Protein AF-A0A453B9G4-F1 (afdb_monomer_lite)

Secondary structure (DSSP, 8-state):
--------GGGHHHHHHHHHHHHHHHT----------HHHHHHHHHHHHHHHHHHHHHHHHHHHHHHHHHHHHHHHHHHHHHHHHHHHHHHHHHHHHHHHHHHHHHHHHHHHHHHHHHHHHHHTT--HHHHHHHHHTT--

Structure (mmCIF, N/CA/C/O backbone):
data_AF-A0A453B9G4-F1
#
_entry.id   AF-A0A453B9G4-F1
#
loop_
_atom_site.group_PDB
_atom_site.id
_atom_site.type_symbol
_atom_site.label_atom_id
_atom_site.label_alt_id
_atom_site.label_comp_id
_atom_site.label_asym_id
_atom_site.label_entity_id
_atom_site.label_seq_id
_atom_site.pdbx_PDB_ins_code
_atom_site.Cartn_x
_atom_site.Cartn_y
_atom_site.Cartn_z
_atom_site.occupancy
_atom_site.B_iso_or_equiv
_atom_site.auth_seq_id
_atom_site.auth_comp_id
_atom_site.auth_asym_id
_atom_site.auth_atom_id
_atom_site.pdbx_PDB_model_num
ATOM 1 N N . MET A 1 1 ? -29.864 3.585 43.468 1.00 90.31 1 MET A N 1
ATOM 2 C CA . MET A 1 1 ? -30.655 3.105 44.621 1.00 90.31 1 MET A CA 1
ATOM 3 C C . MET A 1 1 ? -30.943 4.293 45.520 1.00 90.31 1 MET A C 1
ATOM 5 O O . MET A 1 1 ? -30.034 5.086 45.726 1.00 90.31 1 MET A O 1
ATOM 9 N N . ILE A 1 2 ? -32.172 4.421 46.019 1.00 93.38 2 ILE A N 1
ATOM 10 C CA . ILE A 1 2 ? -32.562 5.455 46.986 1.00 93.38 2 ILE A CA 1
ATOM 11 C C . ILE A 1 2 ? -33.074 4.732 48.230 1.00 93.38 2 ILE A C 1
ATOM 13 O O . ILE A 1 2 ? -33.866 3.801 48.107 1.00 93.38 2 ILE A O 1
ATOM 17 N N . ALA A 1 3 ? -32.579 5.121 49.401 1.00 95.44 3 ALA A N 1
ATOM 18 C CA . ALA A 1 3 ? -33.017 4.580 50.680 1.00 95.44 3 ALA A CA 1
ATOM 19 C C . ALA A 1 3 ? -33.956 5.587 51.352 1.00 95.44 3 ALA A C 1
ATOM 21 O O . ALA A 1 3 ? -33.546 6.711 51.635 1.00 95.44 3 ALA A O 1
ATOM 22 N N . CYS A 1 4 ? -35.201 5.183 51.593 1.00 95.75 4 CYS A N 1
ATOM 23 C CA . CYS A 1 4 ? -36.206 5.999 52.270 1.00 95.75 4 CYS A CA 1
ATOM 24 C C . CYS A 1 4 ? -36.349 5.517 53.716 1.00 95.75 4 CYS A C 1
ATOM 26 O O . CYS A 1 4 ? -36.501 4.319 53.943 1.00 95.75 4 CYS A O 1
ATOM 28 N N . ILE A 1 5 ? -36.297 6.436 54.680 1.00 96.88 5 ILE A N 1
ATOM 29 C CA . ILE A 1 5 ? -36.317 6.130 56.118 1.00 96.88 5 ILE A CA 1
ATOM 30 C C . ILE A 1 5 ? -37.280 7.060 56.860 1.00 96.88 5 ILE A C 1
ATOM 32 O O . ILE A 1 5 ? -37.568 8.162 56.394 1.00 96.88 5 ILE A O 1
ATOM 36 N N . SER A 1 6 ? -37.765 6.612 58.019 1.00 95.38 6 SER A N 1
ATOM 37 C CA . SER A 1 6 ? -38.603 7.417 58.912 1.00 95.38 6 SER A CA 1
ATOM 38 C C . SER A 1 6 ? -37.747 8.034 60.025 1.00 95.38 6 SER A C 1
ATOM 40 O O . SER A 1 6 ? -36.917 7.319 60.592 1.00 95.38 6 SER A O 1
ATOM 42 N N . PRO A 1 7 ? -37.948 9.319 60.375 1.00 93.50 7 PRO A N 1
ATOM 43 C CA . PRO A 1 7 ? -37.237 9.965 61.477 1.00 93.50 7 PRO A CA 1
ATOM 44 C C . PRO A 1 7 ? -37.818 9.631 62.862 1.00 93.50 7 PRO A C 1
ATOM 46 O O . PRO A 1 7 ? -37.293 10.113 63.857 1.00 93.50 7 PRO A O 1
ATOM 49 N N . ALA A 1 8 ? -38.910 8.864 62.946 1.00 96.62 8 ALA A N 1
ATOM 50 C CA . ALA A 1 8 ? -39.533 8.512 64.220 1.00 96.62 8 ALA A CA 1
ATOM 51 C C . ALA A 1 8 ? -38.696 7.490 65.007 1.00 96.62 8 ALA A C 1
ATOM 53 O O . ALA A 1 8 ? -38.271 6.475 64.450 1.00 96.62 8 ALA A O 1
ATOM 54 N N . ASP A 1 9 ? -38.554 7.707 66.318 1.00 94.31 9 ASP A N 1
ATOM 55 C CA . ASP A 1 9 ? -37.769 6.841 67.212 1.00 94.31 9 ASP A CA 1
ATOM 56 C C . ASP A 1 9 ? -38.291 5.400 67.264 1.00 94.31 9 ASP A C 1
ATOM 58 O O . ASP A 1 9 ? -37.512 4.456 67.386 1.00 94.31 9 ASP A O 1
ATOM 62 N N . SER A 1 10 ? -39.603 5.209 67.082 1.00 96.38 10 SER A N 1
ATOM 63 C CA . SER A 1 10 ? -40.228 3.882 67.001 1.00 96.38 10 SER A CA 1
ATOM 64 C C . SER A 1 10 ? -39.662 3.020 65.871 1.00 96.38 10 SER A C 1
ATOM 66 O O . SER A 1 10 ? -39.741 1.798 65.933 1.00 96.38 10 SER A O 1
ATOM 68 N N . ASN A 1 11 ? -39.100 3.652 64.835 1.00 92.75 11 ASN A N 1
ATOM 69 C CA . ASN A 1 11 ? -38.618 2.992 63.625 1.00 92.75 11 ASN A CA 1
ATOM 70 C C . ASN A 1 11 ? -37.084 3.019 63.528 1.00 92.75 11 ASN A C 1
ATOM 72 O O . ASN A 1 11 ? -36.532 2.710 62.470 1.00 92.75 11 ASN A O 1
ATOM 76 N N . ALA A 1 12 ? -36.382 3.392 64.603 1.00 95.38 12 ALA A N 1
ATOM 77 C CA . ALA A 1 12 ? -34.929 3.545 64.603 1.00 95.38 12 ALA A CA 1
ATOM 78 C C . ALA A 1 12 ? -34.195 2.255 64.192 1.00 95.38 12 ALA A C 1
ATOM 80 O O . ALA A 1 12 ? -33.229 2.307 63.429 1.00 95.38 12 ALA A O 1
ATOM 81 N N . GLU A 1 13 ? -34.676 1.093 64.637 1.00 96.38 13 GLU A N 1
ATOM 82 C CA . GLU A 1 13 ? -34.087 -0.209 64.304 1.00 96.38 13 GLU A CA 1
ATOM 83 C C . GLU A 1 13 ? -34.176 -0.523 62.799 1.00 96.38 13 GLU A C 1
ATOM 85 O O . GLU A 1 13 ? -33.170 -0.849 62.160 1.00 96.38 13 GLU A O 1
ATOM 90 N N . GLU A 1 14 ? -35.349 -0.325 62.195 1.00 96.75 14 GLU A N 1
ATOM 91 C CA . GLU A 1 14 ? -35.568 -0.525 60.755 1.00 96.75 14 GLU A CA 1
ATOM 92 C C . GLU A 1 14 ? -34.792 0.485 59.901 1.00 96.75 14 GLU A C 1
ATOM 94 O O . GLU A 1 14 ? -34.212 0.145 58.861 1.00 96.75 14 GLU A O 1
ATOM 99 N N . THR A 1 15 ? -34.701 1.731 60.372 1.00 97.19 15 THR A N 1
ATOM 100 C CA . THR A 1 15 ? -33.873 2.771 59.754 1.00 97.19 15 THR A CA 1
ATOM 101 C C . THR A 1 15 ? -32.396 2.356 59.733 1.00 97.19 15 THR A C 1
ATOM 103 O O . THR A 1 15 ? -31.742 2.466 58.691 1.00 97.19 15 THR A O 1
ATOM 106 N N . ILE A 1 16 ? -31.864 1.798 60.827 1.00 96.75 16 ILE A N 1
ATOM 107 C CA . ILE A 1 16 ? -30.484 1.284 60.886 1.00 96.75 16 ILE A CA 1
ATOM 108 C C . ILE A 1 16 ? -30.279 0.132 59.893 1.00 96.75 16 ILE A C 1
ATOM 110 O O . ILE A 1 16 ? -29.261 0.093 59.193 1.00 96.75 16 ILE A O 1
ATOM 114 N N . ASN A 1 17 ? -31.231 -0.796 59.797 1.00 97.25 17 ASN A N 1
ATOM 115 C CA . ASN A 1 17 ? -31.151 -1.922 58.864 1.00 97.25 17 ASN A CA 1
ATOM 116 C C . ASN A 1 17 ? -31.154 -1.453 57.400 1.00 97.25 17 ASN A C 1
ATOM 118 O O . ASN A 1 17 ? -30.322 -1.898 56.601 1.00 97.25 17 ASN A O 1
ATOM 122 N N . THR A 1 18 ? -32.000 -0.476 57.073 1.00 97.62 18 THR A N 1
ATOM 123 C CA . THR A 1 18 ? -32.070 0.151 55.745 1.00 97.62 18 THR A CA 1
ATOM 124 C C . THR A 1 18 ? -30.757 0.849 55.377 1.00 97.62 18 THR A C 1
ATOM 126 O O . THR A 1 18 ? -30.238 0.669 54.271 1.00 97.62 18 THR A O 1
ATOM 129 N N . LEU A 1 19 ? -30.154 1.590 56.314 1.00 96.44 19 LEU A N 1
ATOM 130 C CA . LEU A 1 19 ? -28.866 2.261 56.105 1.00 96.44 19 LEU A CA 1
ATOM 131 C C . LEU A 1 19 ? -27.708 1.268 55.934 1.00 96.44 19 LEU A C 1
ATOM 133 O O . LEU A 1 19 ? -26.851 1.464 55.069 1.00 96.44 19 LEU A O 1
ATOM 137 N N . LYS A 1 20 ? -27.692 0.170 56.701 1.00 96.81 20 LYS A N 1
ATOM 138 C CA . LYS A 1 20 ? -26.713 -0.917 56.522 1.00 96.81 20 LYS A CA 1
ATOM 139 C C . LYS A 1 20 ? -26.814 -1.528 55.125 1.00 96.81 20 LYS A C 1
ATOM 141 O O . LYS A 1 20 ? -25.786 -1.757 54.486 1.00 96.81 20 LYS A O 1
ATOM 146 N N . TYR A 1 21 ? -28.031 -1.768 54.636 1.00 97.44 21 TYR A N 1
ATOM 147 C CA . TYR A 1 21 ? -28.248 -2.284 53.286 1.00 97.44 21 TYR A CA 1
ATOM 148 C C . TYR A 1 21 ? -27.792 -1.285 52.214 1.00 97.44 21 TYR A C 1
ATOM 150 O O . TYR A 1 21 ? -27.049 -1.662 51.310 1.00 97.44 21 TYR A O 1
ATOM 158 N N . ALA A 1 22 ? -28.130 -0.000 52.356 1.00 97.88 22 ALA A N 1
ATOM 159 C CA . ALA A 1 22 ? -27.667 1.052 51.450 1.00 97.88 22 ALA A CA 1
ATOM 160 C C . ALA A 1 22 ? -26.131 1.147 51.392 1.00 97.88 22 ALA A C 1
ATOM 162 O O . ALA A 1 22 ? -25.559 1.294 50.311 1.00 97.88 22 ALA A O 1
ATOM 163 N N . ASN A 1 23 ? -25.452 0.998 52.533 1.00 95.88 23 ASN A N 1
ATOM 164 C CA . ASN A 1 23 ? -23.991 0.998 52.600 1.00 95.88 23 ASN A CA 1
ATOM 165 C C . ASN A 1 23 ? -23.384 -0.218 51.873 1.00 95.88 23 ASN A C 1
ATOM 167 O O . ASN A 1 23 ? -22.439 -0.077 51.102 1.00 95.88 23 ASN A O 1
ATOM 171 N N . ARG A 1 24 ? -23.979 -1.410 52.017 1.00 97.19 24 ARG A N 1
ATOM 172 C CA . ARG A 1 24 ? -23.574 -2.595 51.237 1.00 97.19 24 ARG A CA 1
ATOM 173 C C . ARG A 1 24 ? -23.807 -2.400 49.739 1.00 97.19 24 ARG A C 1
ATOM 175 O O . ARG A 1 24 ? -22.920 -2.696 48.947 1.00 97.19 24 ARG A O 1
ATOM 182 N N . ALA A 1 25 ? -24.967 -1.870 49.356 1.00 96.50 25 ALA A N 1
ATOM 183 C CA . ALA A 1 25 ? -25.319 -1.632 47.961 1.00 96.50 25 ALA A CA 1
ATOM 184 C C . ALA A 1 25 ? -24.418 -0.584 47.289 1.00 96.50 25 ALA A C 1
ATOM 186 O O . ALA A 1 25 ? -24.124 -0.706 46.102 1.00 96.50 25 ALA A O 1
ATOM 187 N N . ARG A 1 26 ? -23.914 0.403 48.045 1.00 95.56 26 ARG A N 1
ATOM 188 C CA . ARG A 1 26 ? -22.908 1.369 47.569 1.00 95.56 26 ARG A CA 1
ATOM 189 C C . ARG A 1 26 ? -21.612 0.694 47.110 1.00 95.56 26 ARG A C 1
ATOM 191 O O . ARG A 1 26 ? -20.951 1.211 46.216 1.00 95.56 26 ARG A O 1
ATOM 198 N N . ASN A 1 27 ? -21.265 -0.447 47.701 1.00 95.50 27 ASN A N 1
ATOM 199 C CA . ASN A 1 27 ? -20.043 -1.184 47.379 1.00 95.50 27 ASN A CA 1
ATOM 200 C C . ASN A 1 27 ? -20.212 -2.147 46.192 1.00 95.50 27 ASN A C 1
ATOM 202 O O . ASN A 1 27 ? -19.243 -2.785 45.786 1.00 95.50 27 ASN A O 1
ATOM 206 N N . ILE A 1 28 ? -21.416 -2.267 45.622 1.00 96.38 28 ILE A N 1
ATOM 207 C CA . ILE A 1 28 ? -21.651 -3.100 44.441 1.00 96.38 28 ILE A CA 1
ATOM 20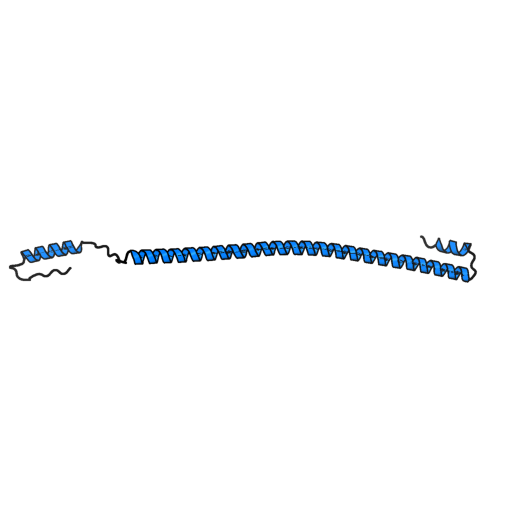8 C C . ILE A 1 28 ? -21.082 -2.385 43.211 1.00 96.38 28 ILE A C 1
ATOM 210 O O . ILE A 1 28 ? -21.549 -1.314 42.824 1.00 96.38 28 ILE A O 1
ATOM 214 N N . GLN A 1 29 ? -20.083 -2.998 42.577 1.00 95.44 29 GLN A N 1
ATOM 215 C CA . GLN A 1 29 ? -19.478 -2.498 41.345 1.00 95.44 29 GLN A CA 1
ATOM 216 C C . GLN A 1 29 ? -20.125 -3.170 40.135 1.00 95.44 29 GLN A C 1
ATOM 218 O O . GLN A 1 29 ? -19.926 -4.357 39.887 1.00 95.44 29 GLN A O 1
ATOM 223 N N . ASN A 1 30 ? -20.879 -2.396 39.358 1.00 94.50 30 ASN A N 1
ATOM 224 C CA . ASN A 1 30 ? -21.431 -2.858 38.089 1.00 94.50 30 ASN A CA 1
ATOM 225 C C . ASN A 1 30 ? -20.517 -2.449 36.932 1.00 94.50 30 ASN A C 1
ATOM 227 O O . ASN A 1 30 ? -20.100 -1.295 36.836 1.00 94.50 30 ASN A O 1
ATOM 231 N N . LYS A 1 31 ? -20.259 -3.379 36.009 1.00 93.88 31 LYS A N 1
ATOM 232 C CA . LYS A 1 31 ? -19.607 -3.080 34.732 1.00 93.88 31 LYS A CA 1
ATOM 233 C C . LYS A 1 31 ? -20.678 -2.738 33.702 1.00 93.88 31 LYS A C 1
ATOM 235 O O . LYS A 1 31 ? -21.320 -3.631 33.157 1.00 93.88 31 LYS A O 1
ATOM 240 N N . ALA A 1 32 ? -20.876 -1.450 33.442 1.00 89.75 32 ALA A N 1
ATOM 241 C CA . ALA A 1 32 ? -21.776 -1.016 32.382 1.00 89.75 32 ALA A CA 1
ATOM 242 C C . ALA A 1 32 ? -21.211 -1.437 31.015 1.00 89.75 32 ALA A C 1
ATOM 244 O O . ALA A 1 32 ? -20.073 -1.109 30.674 1.00 89.75 32 ALA A O 1
ATOM 245 N N . VAL A 1 33 ? -22.006 -2.172 30.241 1.00 89.12 33 VAL A N 1
ATOM 246 C CA . VAL A 1 33 ? -21.693 -2.569 28.865 1.00 89.12 33 VAL A CA 1
ATOM 247 C C . VAL A 1 33 ? -22.793 -2.021 27.969 1.00 89.12 33 VAL A C 1
ATOM 249 O O . VAL A 1 33 ? -23.975 -2.117 28.297 1.00 89.12 33 VAL A O 1
ATOM 252 N N . ILE A 1 34 ? -22.409 -1.429 26.839 1.00 87.19 34 ILE A N 1
ATOM 253 C CA . ILE A 1 34 ? -23.369 -1.007 25.820 1.00 87.19 34 ILE A CA 1
ATOM 254 C C . ILE A 1 34 ? -23.923 -2.279 25.177 1.00 87.19 34 ILE A C 1
ATOM 256 O O . ILE A 1 34 ? -23.218 -2.938 24.413 1.00 87.19 34 ILE A O 1
ATOM 260 N N . ASN A 1 35 ? -25.174 -2.619 25.484 1.00 85.88 35 ASN A N 1
ATOM 261 C CA . ASN A 1 35 ? -25.884 -3.691 24.794 1.00 85.88 35 ASN A CA 1
ATOM 262 C C . ASN A 1 35 ? -26.199 -3.230 23.370 1.00 85.88 35 ASN A C 1
ATOM 264 O O . ASN A 1 35 ? -27.173 -2.522 23.130 1.00 85.88 35 ASN A O 1
ATOM 268 N N . ARG A 1 36 ? -25.325 -3.600 22.435 1.00 84.50 36 ARG A N 1
ATOM 269 C CA . ARG A 1 36 ? -25.600 -3.543 21.000 1.00 84.50 36 ARG A CA 1
ATOM 270 C C . ARG A 1 36 ? -26.158 -4.888 20.574 1.00 84.50 36 ARG A C 1
ATOM 272 O O . ARG A 1 36 ? -25.697 -5.916 21.070 1.00 84.50 36 ARG A O 1
ATOM 279 N N . ASP A 1 37 ? -27.089 -4.876 19.629 1.00 90.94 37 ASP A N 1
ATOM 280 C CA . ASP A 1 37 ? -27.572 -6.119 19.043 1.00 90.94 37 ASP A CA 1
ATOM 281 C C . ASP A 1 37 ? -26.393 -6.907 18.460 1.00 90.94 37 ASP A C 1
ATOM 283 O O . ASP A 1 37 ? -25.582 -6.331 17.720 1.00 90.94 37 ASP A O 1
ATOM 287 N N . PRO A 1 38 ? -26.280 -8.210 18.770 1.00 88.00 38 PRO A N 1
ATOM 288 C CA . PRO A 1 38 ? -25.144 -9.018 18.342 1.00 88.00 38 PRO A CA 1
ATOM 289 C C . PRO A 1 38 ? -25.021 -9.034 16.814 1.00 88.00 38 PRO A C 1
ATOM 291 O O . PRO A 1 38 ? -23.919 -8.915 16.288 1.00 88.00 38 PRO A O 1
ATOM 294 N N . VAL A 1 39 ? -26.158 -9.053 16.110 1.00 88.75 39 VAL A N 1
ATOM 295 C CA . VAL A 1 39 ? -26.233 -9.007 14.642 1.00 88.75 39 VAL A CA 1
ATOM 296 C C . VAL A 1 39 ? -25.675 -7.693 14.092 1.00 88.75 39 VAL A C 1
ATOM 298 O O . VAL A 1 39 ? -24.884 -7.690 13.151 1.00 88.75 39 VAL A O 1
ATOM 301 N N . THR A 1 40 ? -26.045 -6.558 14.686 1.00 87.81 40 THR A N 1
ATOM 302 C CA . THR A 1 40 ? -25.568 -5.236 14.253 1.00 87.81 40 THR A CA 1
ATOM 303 C C . THR A 1 40 ? -24.075 -5.071 14.538 1.00 87.81 40 THR A C 1
ATOM 305 O O . THR A 1 40 ? -23.343 -4.537 13.705 1.00 87.81 40 THR A O 1
ATOM 308 N N . ALA A 1 41 ? -23.602 -5.559 15.689 1.00 88.50 41 ALA A N 1
ATOM 309 C CA . ALA A 1 41 ? -22.187 -5.533 16.050 1.00 88.50 41 ALA A CA 1
ATOM 310 C C . ALA A 1 41 ? -21.337 -6.406 15.112 1.00 88.50 41 ALA A C 1
ATOM 312 O O . ALA A 1 41 ? -20.270 -5.981 14.665 1.00 88.50 41 ALA A O 1
ATOM 313 N N . GLU A 1 42 ? -21.824 -7.600 14.774 1.00 91.94 42 GLU A N 1
ATOM 314 C CA . GLU A 1 42 ? -21.181 -8.489 13.809 1.00 91.94 42 GLU A CA 1
ATOM 315 C C . GLU A 1 42 ? -21.159 -7.868 12.411 1.00 91.94 42 GLU A C 1
ATOM 317 O O . GLU A 1 42 ? -20.108 -7.818 11.774 1.00 91.94 42 GLU A O 1
ATOM 322 N N . MET A 1 43 ? -22.275 -7.286 11.967 1.00 92.31 43 MET A N 1
ATOM 323 C CA . MET A 1 43 ? -22.344 -6.593 10.683 1.00 92.31 43 MET A CA 1
ATOM 324 C C . MET A 1 43 ? -21.353 -5.423 10.612 1.00 92.31 43 MET A C 1
ATOM 326 O O . MET A 1 43 ? -20.686 -5.249 9.594 1.00 92.31 43 MET A O 1
ATOM 330 N N . GLN A 1 44 ? -21.216 -4.633 11.681 1.00 92.38 44 GLN A N 1
ATOM 331 C CA . GLN A 1 44 ? -20.223 -3.556 11.743 1.00 92.38 44 GLN A CA 1
ATOM 332 C C . GLN A 1 44 ? -18.791 -4.091 11.668 1.00 92.38 44 GLN A C 1
ATOM 334 O O . GLN A 1 44 ? -17.982 -3.544 10.922 1.00 92.38 44 GLN A O 1
ATOM 339 N N . LYS A 1 45 ? -18.490 -5.180 12.382 1.00 93.69 45 LYS A N 1
ATOM 340 C CA . LYS A 1 45 ? -17.172 -5.825 12.345 1.00 93.69 45 LYS A CA 1
ATOM 341 C C . LYS A 1 45 ? -16.838 -6.357 10.949 1.00 93.69 45 LYS A C 1
ATOM 343 O O . LYS A 1 45 ? -15.727 -6.159 10.465 1.00 93.69 45 LYS A O 1
ATOM 348 N N . LEU A 1 46 ? -17.795 -7.001 10.285 1.00 94.56 46 LEU A N 1
ATOM 349 C CA . LEU A 1 46 ? -17.612 -7.503 8.924 1.00 94.56 46 LEU A CA 1
ATOM 350 C C . LEU A 1 46 ? -17.413 -6.357 7.927 1.00 94.56 46 LEU A C 1
ATOM 352 O O . LEU A 1 46 ? -16.527 -6.429 7.080 1.00 94.56 46 LEU A O 1
ATOM 356 N N . ARG A 1 47 ? -18.179 -5.265 8.056 1.00 94.38 47 ARG A N 1
ATOM 357 C CA . ARG A 1 47 ? -18.001 -4.067 7.219 1.00 94.38 47 ARG A CA 1
ATOM 358 C C . ARG A 1 47 ? -16.618 -3.443 7.397 1.00 94.38 47 ARG A C 1
ATOM 360 O O . ARG A 1 47 ? -15.977 -3.151 6.395 1.00 94.38 47 ARG A O 1
ATOM 367 N N . SER A 1 48 ? -16.130 -3.306 8.633 1.00 94.62 48 SER A N 1
ATOM 368 C CA . SER A 1 48 ? -14.786 -2.762 8.870 1.00 94.62 48 SER A CA 1
ATOM 369 C C . SER A 1 48 ? -13.686 -3.663 8.307 1.00 94.62 48 SER A C 1
ATOM 371 O O . SER A 1 48 ? -12.697 -3.170 7.775 1.00 94.62 48 SER A O 1
ATOM 373 N N . GLN A 1 49 ? -13.860 -4.987 8.390 1.00 95.31 49 GLN A N 1
ATOM 374 C CA . GLN A 1 49 ? -12.913 -5.942 7.810 1.00 95.31 49 GLN A CA 1
ATOM 375 C C . GLN A 1 49 ? -12.897 -5.872 6.279 1.00 95.31 49 GLN A C 1
ATOM 377 O O . GLN A 1 49 ? -11.825 -5.901 5.681 1.00 95.31 49 GLN A O 1
ATOM 382 N N . LEU A 1 50 ? -14.064 -5.741 5.640 1.00 94.56 50 LEU A N 1
ATOM 383 C CA . LEU A 1 50 ? -14.150 -5.558 4.190 1.00 94.56 50 LEU A CA 1
ATOM 384 C C . LEU A 1 50 ? -13.448 -4.278 3.733 1.00 94.56 50 LEU A C 1
ATOM 386 O O . LEU A 1 50 ? -12.715 -4.313 2.750 1.00 94.56 50 LEU A O 1
ATOM 390 N N . GLU A 1 51 ? -13.645 -3.171 4.446 1.00 93.88 51 GLU A N 1
ATOM 391 C CA . GLU A 1 51 ? -13.010 -1.891 4.124 1.00 93.88 51 GLU A CA 1
ATOM 392 C C . GLU A 1 51 ? -11.480 -1.968 4.244 1.00 93.88 51 GLU A C 1
ATOM 394 O O . GLU A 1 51 ? -10.763 -1.552 3.332 1.00 93.88 51 GLU A O 1
ATOM 399 N N . GLN A 1 52 ? -10.970 -2.595 5.310 1.00 93.50 52 GLN A N 1
ATOM 400 C CA . GLN A 1 52 ? -9.535 -2.841 5.476 1.00 93.50 52 GLN A CA 1
ATOM 401 C C . GLN A 1 52 ? -8.966 -3.686 4.332 1.00 93.50 52 GLN A C 1
ATOM 403 O O . GLN A 1 52 ? -8.014 -3.264 3.676 1.00 93.50 52 GLN A O 1
ATOM 408 N N . LEU A 1 53 ? -9.589 -4.825 4.023 1.00 90.12 53 LEU A N 1
ATOM 409 C CA . LEU A 1 53 ? -9.128 -5.710 2.950 1.00 90.12 53 LEU A CA 1
ATOM 410 C C . LEU A 1 53 ? -9.169 -5.032 1.574 1.00 90.12 53 LEU A C 1
ATOM 412 O O . LEU A 1 53 ? -8.257 -5.206 0.768 1.00 90.12 53 LEU A O 1
ATOM 416 N N . GLN A 1 54 ? -10.199 -4.229 1.294 1.00 86.12 54 GLN A N 1
ATOM 417 C CA . GLN A 1 54 ? -10.268 -3.455 0.053 1.00 86.12 54 GLN A CA 1
ATOM 418 C C . GLN A 1 54 ? -9.132 -2.433 -0.044 1.00 86.12 54 GLN A C 1
ATOM 420 O O . GLN A 1 54 ? -8.539 -2.291 -1.114 1.00 86.12 54 GLN A O 1
ATOM 425 N N . SER A 1 55 ? -8.796 -1.756 1.058 1.00 83.31 55 SER A N 1
ATOM 426 C CA . SER A 1 55 ? -7.692 -0.791 1.091 1.00 83.31 55 SER A CA 1
ATOM 427 C C . SER A 1 55 ? -6.328 -1.450 0.845 1.00 83.31 55 SER A C 1
ATOM 429 O O . SER A 1 55 ? -5.530 -0.937 0.059 1.00 83.31 55 SER A O 1
ATOM 431 N N . GLU A 1 56 ? -6.091 -2.630 1.423 1.00 84.12 56 GLU A N 1
ATOM 432 C CA . GLU A 1 56 ? -4.861 -3.403 1.219 1.00 84.12 56 GLU A CA 1
ATOM 433 C C . GLU A 1 56 ? -4.734 -3.894 -0.227 1.00 84.12 56 GLU A C 1
ATOM 435 O O . GLU A 1 56 ? -3.672 -3.770 -0.841 1.00 84.12 56 GLU A O 1
ATOM 440 N N . LEU A 1 57 ? -5.830 -4.394 -0.810 1.00 80.50 57 LEU A N 1
ATOM 441 C CA . LEU A 1 57 ? -5.857 -4.817 -2.210 1.00 80.50 57 LEU A CA 1
ATOM 442 C C . LEU A 1 57 ? -5.623 -3.649 -3.167 1.00 80.50 57 LEU A C 1
ATOM 444 O O . LEU A 1 57 ? -4.908 -3.812 -4.153 1.00 80.50 57 LEU A O 1
ATOM 448 N N . LEU A 1 58 ? -6.197 -2.474 -2.898 1.00 77.12 58 LEU A N 1
ATOM 449 C CA . LEU A 1 58 ? -5.953 -1.276 -3.703 1.00 77.12 58 LEU A CA 1
ATOM 450 C C . LEU A 1 58 ? -4.484 -0.854 -3.647 1.00 77.12 58 LEU A C 1
ATOM 452 O O . LEU A 1 58 ? -3.892 -0.575 -4.691 1.00 77.12 58 LEU A O 1
ATOM 456 N N . PHE A 1 59 ? -3.881 -0.860 -2.458 1.00 75.81 59 PHE A N 1
ATOM 457 C CA . PHE A 1 59 ? -2.467 -0.541 -2.284 1.00 75.81 59 PHE A CA 1
ATOM 458 C C . PHE A 1 59 ? -1.561 -1.546 -3.012 1.00 75.81 59 PHE A C 1
ATOM 460 O O . PHE A 1 59 ? -0.678 -1.155 -3.776 1.00 75.81 59 PHE A O 1
ATOM 467 N N . SER A 1 60 ? -1.830 -2.844 -2.853 1.00 74.44 60 SER A N 1
ATOM 468 C CA . SER A 1 60 ? -1.057 -3.913 -3.491 1.00 74.44 60 SER A CA 1
ATOM 469 C C . SER A 1 60 ? -1.197 -3.904 -5.019 1.00 74.44 60 SER A C 1
ATOM 471 O O . SER A 1 60 ? -0.196 -3.992 -5.729 1.00 74.44 60 SER A O 1
ATOM 473 N N . ARG A 1 61 ? -2.413 -3.708 -5.550 1.00 74.06 61 ARG A N 1
ATOM 474 C CA . ARG A 1 61 ? -2.646 -3.600 -7.002 1.00 74.06 61 ARG A CA 1
ATOM 475 C C . ARG A 1 61 ? -2.008 -2.351 -7.598 1.00 74.06 61 ARG A C 1
ATOM 477 O O . ARG A 1 61 ? -1.473 -2.434 -8.697 1.00 74.06 61 ARG A O 1
ATOM 484 N N . SER A 1 62 ? -2.022 -1.228 -6.880 1.00 65.56 62 SER A N 1
ATOM 485 C CA . SER A 1 62 ? -1.357 0.001 -7.333 1.00 65.56 62 SER A CA 1
ATOM 486 C C . SER A 1 62 ? 0.163 -0.176 -7.394 1.00 65.56 62 SER A C 1
ATOM 488 O O . SER A 1 62 ? 0.786 0.240 -8.366 1.00 65.56 62 SER A O 1
ATOM 490 N N . GLY A 1 63 ? 0.756 -0.856 -6.406 1.00 66.81 63 GLY A N 1
ATOM 491 C CA . GLY A 1 63 ? 2.178 -1.206 -6.425 1.00 66.81 63 GLY A CA 1
ATOM 492 C C . GLY A 1 63 ? 2.541 -2.197 -7.537 1.00 66.81 63 GLY A C 1
ATOM 493 O O . GLY A 1 63 ? 3.553 -2.018 -8.206 1.00 66.81 63 GLY A O 1
ATOM 494 N N . SER A 1 64 ? 1.699 -3.206 -7.777 1.00 71.19 64 SER A N 1
ATOM 495 C CA . SER A 1 64 ? 1.924 -4.217 -8.820 1.00 71.19 64 SER A CA 1
ATOM 496 C C . SER A 1 64 ? 1.807 -3.643 -10.232 1.00 71.19 64 SER A C 1
ATOM 498 O O . SER A 1 64 ? 2.657 -3.927 -11.069 1.00 71.19 64 SER A O 1
ATOM 500 N N . ALA A 1 65 ? 0.793 -2.814 -10.496 1.00 74.00 65 ALA A N 1
ATOM 501 C CA . ALA A 1 65 ? 0.603 -2.196 -11.808 1.00 74.00 65 ALA A CA 1
ATOM 502 C C . ALA A 1 65 ? 1.738 -1.214 -12.141 1.00 74.00 65 ALA A C 1
ATOM 504 O O . ALA A 1 65 ? 2.257 -1.224 -13.254 1.00 74.00 65 ALA A O 1
ATOM 505 N N . ALA A 1 66 ? 2.176 -0.419 -11.158 1.00 74.50 66 ALA A N 1
ATOM 506 C CA . ALA A 1 66 ? 3.324 0.469 -11.325 1.00 74.50 66 ALA A CA 1
ATOM 507 C C . ALA A 1 66 ? 4.630 -0.310 -11.567 1.00 74.50 66 ALA A C 1
ATOM 509 O O . ALA A 1 66 ? 5.468 0.124 -12.355 1.00 74.50 66 ALA A O 1
ATOM 510 N N . LEU A 1 67 ? 4.806 -1.468 -10.919 1.00 75.50 67 LEU A N 1
ATOM 511 C CA . LEU A 1 67 ? 5.973 -2.328 -11.121 1.00 75.50 67 LEU A CA 1
ATOM 512 C C . LEU A 1 67 ? 5.985 -2.963 -12.521 1.00 75.50 67 LEU A C 1
ATOM 514 O O . LEU A 1 67 ? 7.026 -2.958 -13.176 1.00 75.50 67 LEU A O 1
ATOM 518 N N . GLU A 1 68 ? 4.839 -3.462 -12.995 1.00 82.25 68 GLU A N 1
ATOM 519 C CA . GLU A 1 68 ? 4.690 -4.002 -14.355 1.00 82.25 68 GLU A CA 1
ATOM 520 C C . GLU A 1 68 ? 4.954 -2.934 -15.424 1.00 82.25 68 GLU A C 1
ATOM 522 O O . GLU A 1 68 ? 5.684 -3.189 -16.385 1.00 82.25 68 GLU A O 1
ATOM 527 N N . GLU A 1 69 ? 4.423 -1.721 -15.247 1.00 84.69 69 GLU A N 1
ATOM 528 C CA . GLU A 1 69 ? 4.663 -0.604 -16.164 1.00 84.69 69 GLU A CA 1
ATOM 529 C C . GLU A 1 69 ? 6.147 -0.207 -16.201 1.00 84.69 69 GLU A C 1
ATOM 531 O O . GLU A 1 69 ? 6.717 -0.012 -17.278 1.00 84.69 69 GLU A O 1
ATOM 536 N N . LEU A 1 70 ? 6.807 -0.157 -15.041 1.00 84.94 70 LEU A N 1
ATOM 537 C CA . LEU A 1 70 ? 8.232 0.156 -14.939 1.00 84.94 70 LEU A CA 1
ATOM 538 C C . LEU A 1 70 ? 9.090 -0.921 -15.623 1.00 84.94 70 LEU A C 1
ATOM 540 O O . LEU A 1 70 ? 10.016 -0.588 -16.367 1.00 84.94 70 LEU A O 1
ATOM 544 N N . GLN A 1 71 ? 8.753 -2.201 -15.448 1.00 89.81 71 GLN A N 1
ATOM 545 C CA . GLN A 1 71 ? 9.446 -3.314 -16.100 1.00 89.81 71 GLN A CA 1
ATOM 546 C C . GLN A 1 71 ? 9.272 -3.285 -17.629 1.00 89.81 71 GLN A C 1
ATOM 548 O O . GLN A 1 71 ? 10.237 -3.498 -18.368 1.00 89.81 71 GLN A O 1
ATOM 553 N N . LEU A 1 72 ? 8.071 -2.960 -18.117 1.00 93.62 72 LEU A N 1
ATOM 554 C CA . LEU A 1 72 ? 7.806 -2.799 -19.548 1.00 93.62 72 LEU A CA 1
ATOM 555 C C . LEU A 1 72 ? 8.594 -1.619 -20.141 1.00 93.62 72 LEU A C 1
ATOM 557 O O . LEU A 1 72 ? 9.177 -1.731 -21.223 1.00 93.62 72 LEU A O 1
ATOM 561 N N . LEU A 1 73 ? 8.650 -0.492 -19.426 1.00 92.31 73 LEU A N 1
ATOM 562 C CA . LEU A 1 73 ? 9.432 0.675 -19.833 1.00 92.31 73 LEU A CA 1
ATOM 563 C C . LEU A 1 73 ? 10.929 0.361 -19.893 1.00 92.31 73 LEU A C 1
ATOM 565 O O . LEU A 1 73 ? 11.579 0.733 -20.869 1.00 92.31 73 LEU A O 1
ATOM 569 N N . GLN A 1 74 ? 11.469 -0.372 -18.917 1.00 94.06 74 GLN A N 1
ATOM 570 C CA . GLN A 1 74 ? 12.868 -0.812 -18.933 1.00 94.06 74 GLN A CA 1
ATOM 571 C C . GLN A 1 74 ? 13.189 -1.685 -20.152 1.00 94.06 74 GLN A C 1
ATOM 573 O O . GLN A 1 74 ? 14.187 -1.446 -20.833 1.00 94.06 74 GLN A O 1
ATOM 578 N N . GLN A 1 75 ? 12.326 -2.653 -20.479 1.00 95.81 75 GLN A N 1
ATOM 579 C CA . GLN A 1 75 ? 12.494 -3.482 -21.678 1.00 95.81 75 GLN A CA 1
ATOM 580 C C . GLN A 1 75 ? 12.472 -2.641 -22.959 1.00 95.81 75 GLN A C 1
ATOM 582 O O . GLN A 1 75 ? 13.296 -2.840 -23.853 1.00 95.81 75 GLN A O 1
ATOM 587 N N . LYS A 1 76 ? 11.562 -1.664 -23.041 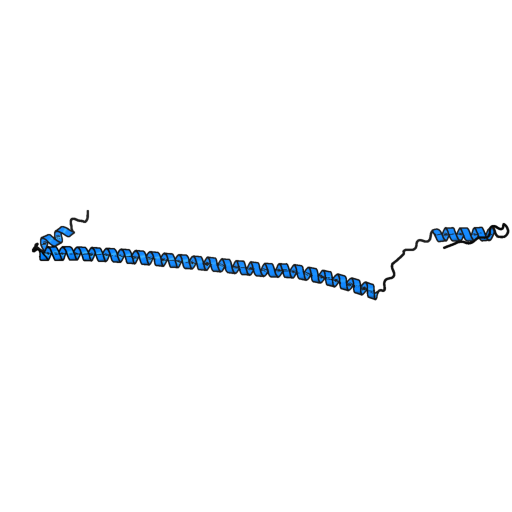1.00 96.94 76 LYS A N 1
ATOM 588 C CA . LYS A 1 76 ? 11.464 -0.758 -24.190 1.00 96.94 76 LYS A CA 1
ATOM 589 C C . LYS A 1 76 ? 12.716 0.104 -24.351 1.00 96.94 76 LYS A C 1
ATOM 591 O O . LYS A 1 76 ? 13.179 0.267 -25.476 1.00 96.94 76 LYS A O 1
ATOM 596 N N . VAL A 1 77 ? 13.258 0.641 -23.257 1.00 97.12 77 VAL A N 1
ATOM 597 C CA . VAL A 1 77 ? 14.500 1.430 -23.282 1.00 97.12 77 VAL A CA 1
ATOM 598 C C . VAL A 1 77 ? 15.657 0.578 -23.794 1.00 97.12 77 VAL A C 1
ATOM 600 O O . VAL A 1 77 ? 16.305 0.981 -24.753 1.00 97.12 77 VAL A O 1
ATOM 603 N N . SER A 1 78 ? 15.837 -0.633 -23.261 1.00 97.56 78 SER A N 1
ATOM 604 C CA . SER A 1 78 ? 16.899 -1.544 -23.710 1.00 97.56 78 SER A CA 1
ATOM 605 C C . SER A 1 78 ? 16.794 -1.886 -25.204 1.00 97.56 78 SER A C 1
ATOM 607 O O . SER A 1 78 ? 17.793 -1.873 -25.922 1.00 97.56 78 SER A O 1
ATOM 609 N N . LEU A 1 79 ? 15.579 -2.127 -25.708 1.00 97.75 79 LEU A N 1
ATOM 610 C CA . LEU A 1 79 ? 15.354 -2.395 -27.130 1.00 97.75 79 LEU A CA 1
ATOM 611 C C . LEU A 1 79 ? 15.651 -1.171 -28.012 1.00 97.75 79 LEU A C 1
ATOM 613 O O . LEU A 1 79 ? 16.216 -1.311 -29.096 1.00 97.75 79 LEU A O 1
ATOM 617 N N . LEU A 1 80 ? 15.277 0.029 -27.561 1.00 97.12 80 LEU A N 1
ATOM 618 C CA . LEU A 1 80 ? 15.578 1.268 -28.278 1.00 97.12 80 LEU A CA 1
ATOM 619 C C . LEU A 1 80 ? 17.079 1.570 -28.292 1.00 97.12 80 LEU A C 1
ATOM 621 O O . LEU A 1 80 ? 17.591 2.011 -29.317 1.00 97.12 80 LEU A O 1
ATOM 625 N N . GLU A 1 81 ? 17.788 1.310 -27.195 1.00 97.06 81 GLU A N 1
ATOM 626 C CA . GLU A 1 81 ? 19.245 1.447 -27.119 1.00 97.06 81 GLU A CA 1
ATOM 627 C C . GLU A 1 81 ? 19.947 0.496 -28.093 1.00 97.06 81 GLU A C 1
ATOM 629 O O . GLU A 1 81 ? 20.804 0.939 -28.860 1.00 97.06 81 GLU A O 1
ATOM 634 N N . LEU A 1 82 ? 19.528 -0.775 -28.139 1.00 97.81 82 LEU A N 1
ATOM 635 C CA . LEU A 1 82 ? 20.055 -1.749 -29.097 1.00 97.81 82 LEU A CA 1
ATOM 636 C C . LEU A 1 82 ? 19.827 -1.279 -30.537 1.00 97.81 82 LEU A C 1
ATOM 638 O O . LEU A 1 82 ? 20.771 -1.205 -31.321 1.00 97.81 82 LEU A O 1
ATOM 642 N N . LYS A 1 83 ? 18.599 -0.876 -30.869 1.00 97.69 83 LYS A N 1
ATOM 643 C CA . LYS A 1 83 ? 18.261 -0.430 -32.223 1.00 97.69 83 LYS A CA 1
ATOM 644 C C . LYS A 1 83 ? 18.990 0.849 -32.627 1.00 97.69 83 LYS A C 1
ATOM 646 O O . LYS A 1 83 ? 19.395 0.988 -33.777 1.00 97.69 83 LYS A O 1
ATOM 651 N N . ASN A 1 84 ? 19.189 1.778 -31.694 1.00 97.31 84 ASN A N 1
ATOM 652 C CA . ASN A 1 84 ? 20.022 2.950 -31.944 1.00 97.31 84 ASN A CA 1
ATOM 653 C C . ASN A 1 84 ? 21.465 2.539 -32.234 1.00 97.31 84 ASN A C 1
ATOM 655 O O . ASN A 1 84 ? 22.055 3.056 -33.176 1.00 97.31 84 ASN A O 1
ATOM 659 N N . SER A 1 85 ? 22.022 1.595 -31.470 1.00 97.62 85 SER A N 1
ATOM 660 C CA . SER A 1 85 ? 23.386 1.113 -31.704 1.00 97.62 85 SER A CA 1
ATOM 661 C C . SER A 1 85 ? 23.547 0.465 -33.086 1.00 97.62 85 SER A C 1
ATOM 663 O O . SER A 1 85 ? 24.505 0.780 -33.790 1.00 97.62 85 SER A O 1
ATOM 665 N N . GLU A 1 86 ? 22.570 -0.337 -33.521 1.00 97.75 86 GLU A N 1
ATOM 666 C CA . GLU A 1 86 ? 22.527 -0.928 -34.865 1.00 97.75 86 GLU A CA 1
ATOM 667 C C . GLU A 1 86 ? 22.475 0.153 -35.950 1.00 97.75 86 GLU A C 1
ATOM 669 O O . GLU A 1 86 ? 23.292 0.147 -36.870 1.00 97.75 86 GLU A O 1
ATOM 674 N N . LEU A 1 87 ? 21.575 1.133 -35.810 1.00 97.81 87 LEU A N 1
ATOM 675 C CA . LEU A 1 87 ? 21.449 2.232 -36.771 1.00 97.81 87 LEU A CA 1
ATOM 676 C C . LEU A 1 87 ? 22.726 3.078 -36.857 1.00 97.81 87 LEU A C 1
ATOM 678 O O . LEU A 1 87 ? 23.101 3.504 -37.948 1.00 97.81 87 LEU A O 1
ATOM 682 N N . TYR A 1 88 ? 23.417 3.307 -35.738 1.00 97.69 88 TYR A N 1
ATOM 683 C CA . TYR A 1 88 ? 24.705 4.003 -35.744 1.00 97.69 88 TYR A CA 1
ATOM 684 C C . TYR A 1 88 ? 25.794 3.200 -36.465 1.00 97.69 88 TYR A C 1
ATOM 686 O O . TYR A 1 88 ? 26.591 3.788 -37.199 1.00 97.69 88 TYR A O 1
ATOM 694 N N . CYS A 1 89 ? 25.829 1.876 -36.293 1.00 97.25 89 CYS A N 1
ATOM 695 C CA .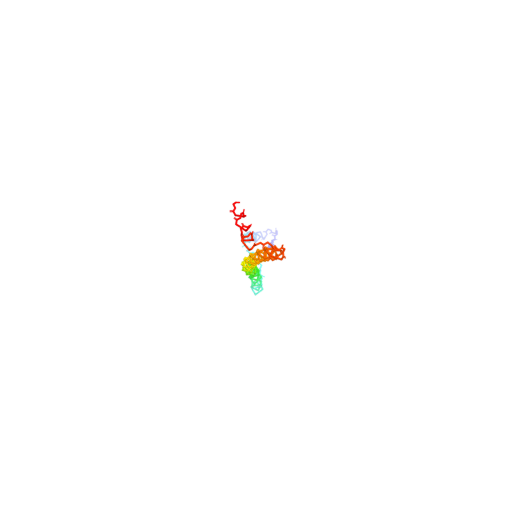 CYS A 1 89 ? 26.738 1.007 -37.040 1.00 97.25 89 CYS A CA 1
ATOM 696 C C . CYS A 1 89 ? 26.454 1.062 -38.545 1.00 97.25 89 CYS A C 1
ATOM 698 O O . CYS A 1 89 ? 27.375 1.314 -39.322 1.00 97.25 89 CYS A O 1
ATOM 700 N N . GLU A 1 90 ? 25.192 0.914 -38.954 1.00 97.50 90 GLU A N 1
ATOM 701 C CA . GLU A 1 90 ? 24.798 0.991 -40.365 1.00 97.50 90 GLU A CA 1
ATOM 702 C C . GLU A 1 90 ? 25.137 2.350 -40.985 1.00 97.50 90 GLU A C 1
ATOM 704 O O . GLU A 1 90 ? 25.663 2.411 -42.097 1.00 97.50 90 GLU A O 1
ATOM 709 N N . LEU A 1 91 ? 24.866 3.447 -40.271 1.00 97.69 91 LEU A N 1
ATOM 710 C CA . LEU A 1 91 ? 25.192 4.792 -40.741 1.00 97.69 91 LEU A CA 1
ATOM 711 C C . LEU A 1 91 ? 26.695 4.921 -41.006 1.00 97.69 91 LEU A C 1
ATOM 713 O O . LEU A 1 91 ? 27.090 5.341 -42.093 1.00 97.69 91 LEU A O 1
ATOM 717 N N . LYS A 1 92 ? 27.522 4.478 -40.056 1.00 97.25 92 LYS A N 1
ATOM 718 C CA . LYS A 1 92 ? 28.980 4.527 -40.173 1.00 97.25 92 LYS A CA 1
ATOM 719 C C . LYS A 1 92 ? 29.497 3.685 -41.340 1.00 97.25 92 LYS A C 1
ATOM 721 O O . LYS A 1 92 ? 30.390 4.113 -42.065 1.00 97.25 92 LYS A O 1
ATOM 726 N N . GLU A 1 93 ? 28.941 2.495 -41.558 1.00 97.00 93 GLU A N 1
ATOM 727 C CA . GLU A 1 93 ? 29.299 1.660 -42.712 1.00 97.00 93 GLU A CA 1
ATOM 728 C C . GLU A 1 93 ? 28.968 2.346 -44.041 1.00 97.00 93 GLU A C 1
ATOM 730 O O . GLU A 1 93 ? 29.760 2.302 -44.987 1.00 97.00 93 GLU A O 1
ATOM 735 N N . ARG A 1 94 ? 27.811 3.015 -44.120 1.00 96.06 94 ARG A N 1
ATOM 736 C CA . ARG A 1 94 ? 27.403 3.756 -45.320 1.00 96.06 94 ARG A CA 1
ATOM 737 C C . ARG A 1 94 ? 28.271 4.985 -45.555 1.00 96.06 94 ARG A C 1
ATOM 739 O O . ARG A 1 94 ? 28.635 5.226 -46.702 1.00 96.06 94 ARG A O 1
ATOM 746 N N . GLU A 1 95 ? 28.649 5.710 -44.506 1.00 96.94 95 GLU A N 1
ATOM 747 C CA . GLU A 1 95 ? 29.607 6.821 -44.586 1.00 96.94 95 GLU A CA 1
ATOM 748 C C . GLU A 1 95 ? 30.949 6.348 -45.157 1.00 96.94 95 GLU A C 1
ATOM 750 O O . GLU A 1 95 ? 31.401 6.879 -46.172 1.00 96.94 95 GLU A O 1
ATOM 755 N N . MET A 1 96 ? 31.515 5.266 -44.608 1.00 96.88 96 MET A N 1
ATOM 756 C CA . MET A 1 96 ? 32.755 4.665 -45.117 1.00 96.88 96 MET A CA 1
ATOM 757 C C . MET A 1 96 ? 32.626 4.224 -46.582 1.00 96.88 96 MET A C 1
ATOM 759 O O . MET A 1 96 ? 33.541 4.422 -47.382 1.00 96.88 96 MET A O 1
ATOM 763 N N . SER A 1 97 ? 31.488 3.637 -46.965 1.00 96.88 97 SER A N 1
ATOM 764 C CA . SER A 1 97 ? 31.239 3.244 -48.356 1.00 96.88 97 SER A CA 1
ATOM 765 C C . SER A 1 97 ? 31.179 4.455 -49.291 1.00 96.88 97 SER A C 1
ATOM 767 O O . SER A 1 97 ? 31.710 4.392 -50.401 1.00 96.88 97 SER A O 1
ATOM 769 N N . CYS A 1 98 ? 30.539 5.549 -48.875 1.00 96.56 98 CYS A N 1
ATOM 770 C CA . CYS A 1 98 ? 30.482 6.787 -49.650 1.00 96.56 98 CYS A CA 1
ATOM 771 C C . CYS A 1 98 ? 31.873 7.412 -49.815 1.00 96.56 98 CYS A C 1
ATOM 773 O O . CYS A 1 98 ? 32.231 7.802 -50.927 1.00 96.56 98 CYS A O 1
ATOM 775 N N . GLU A 1 99 ? 32.680 7.449 -48.753 1.00 96.88 99 GLU A N 1
ATOM 776 C CA . GLU A 1 99 ? 34.064 7.934 -48.804 1.00 96.88 99 GLU A CA 1
ATOM 777 C C . GLU A 1 99 ? 34.921 7.118 -49.778 1.00 96.88 99 GLU A C 1
ATOM 779 O O . GLU A 1 99 ? 35.632 7.686 -50.608 1.00 96.88 99 GLU A O 1
ATOM 784 N N . GLN A 1 100 ? 34.812 5.787 -49.744 1.00 97.00 100 GLN A N 1
ATOM 785 C CA . GLN A 1 100 ? 35.530 4.908 -50.673 1.00 97.00 100 GLN A CA 1
ATOM 786 C C . GLN A 1 100 ? 35.131 5.155 -52.131 1.00 97.00 100 GLN A C 1
ATOM 788 O O . GLN A 1 100 ? 35.989 5.190 -53.015 1.00 97.00 100 GLN A O 1
ATOM 793 N N . LEU A 1 101 ? 33.834 5.324 -52.401 1.00 96.44 101 LEU A N 1
ATOM 794 C CA . LEU A 1 101 ? 33.350 5.633 -53.746 1.00 96.44 101 LEU A CA 1
ATOM 795 C C . LEU A 1 101 ? 33.847 7.003 -54.218 1.00 96.44 101 LEU A C 1
ATOM 797 O O . LEU A 1 101 ? 34.273 7.122 -55.366 1.00 96.44 101 LEU A O 1
ATOM 801 N N . ALA A 1 102 ? 33.862 8.006 -53.338 1.00 96.38 102 ALA A N 1
ATOM 802 C CA . ALA A 1 102 ? 34.404 9.326 -53.642 1.00 96.38 102 ALA A CA 1
ATOM 803 C C . ALA A 1 102 ? 35.910 9.270 -53.959 1.00 96.38 102 ALA A C 1
ATOM 805 O O . ALA A 1 102 ? 36.342 9.820 -54.972 1.00 96.38 102 ALA A O 1
ATOM 806 N N . GLN A 1 103 ? 36.703 8.547 -53.159 1.00 95.75 103 GLN A N 1
ATOM 807 C CA . GLN A 1 103 ? 38.137 8.348 -53.410 1.00 95.75 103 GLN A CA 1
ATOM 808 C C . GLN A 1 103 ? 38.393 7.657 -54.754 1.00 95.75 103 GLN A C 1
ATOM 810 O O . GLN A 1 103 ? 39.245 8.101 -55.525 1.00 95.75 103 GLN A O 1
ATOM 815 N N . ARG A 1 104 ? 37.628 6.603 -55.070 1.00 96.19 104 ARG A N 1
ATOM 816 C CA . ARG A 1 104 ? 37.717 5.917 -56.369 1.00 96.19 104 ARG A CA 1
ATOM 817 C C . ARG A 1 104 ? 37.365 6.847 -57.524 1.00 96.19 104 ARG A C 1
ATOM 819 O O . ARG A 1 104 ? 38.091 6.865 -58.511 1.00 96.19 104 ARG A O 1
ATOM 826 N N . ALA A 1 105 ? 36.298 7.636 -57.397 1.00 95.94 105 ALA A N 1
ATOM 827 C CA . ALA A 1 105 ? 35.909 8.596 -58.425 1.00 95.94 105 ALA A CA 1
ATOM 828 C C . ALA A 1 105 ? 37.039 9.603 -58.705 1.00 95.94 105 ALA A C 1
ATOM 830 O O . ALA A 1 105 ? 37.390 9.812 -59.866 1.00 95.94 105 ALA A O 1
ATOM 831 N N . ILE A 1 106 ? 37.672 10.147 -57.658 1.00 96.56 106 ILE A N 1
ATOM 832 C CA . ILE A 1 106 ? 38.825 11.053 -57.788 1.00 96.56 106 ILE A CA 1
ATOM 833 C C . ILE A 1 106 ? 39.999 10.358 -58.489 1.00 96.56 106 ILE A C 1
ATOM 835 O O . ILE A 1 106 ? 40.542 10.913 -59.440 1.00 96.56 106 ILE A O 1
ATOM 839 N N . ALA A 1 107 ? 40.368 9.142 -58.072 1.00 95.50 107 ALA A N 1
ATOM 840 C CA . ALA A 1 107 ? 41.470 8.398 -58.686 1.00 95.50 107 ALA A CA 1
ATOM 841 C C . ALA A 1 107 ? 41.233 8.153 -60.186 1.00 95.50 107 ALA A C 1
ATOM 843 O O . ALA A 1 107 ? 42.092 8.466 -61.006 1.00 95.50 107 ALA A O 1
ATOM 844 N N . THR A 1 108 ? 40.032 7.695 -60.558 1.00 94.25 108 THR A N 1
ATOM 845 C CA . THR A 1 108 ? 39.680 7.486 -61.973 1.00 94.25 108 THR A CA 1
ATOM 846 C C . THR A 1 108 ? 39.654 8.785 -62.780 1.00 94.25 108 THR A C 1
ATOM 848 O O . THR A 1 108 ? 39.996 8.782 -63.962 1.00 94.25 108 THR A O 1
ATOM 851 N N . GLN A 1 109 ? 39.278 9.910 -62.161 1.00 94.69 109 GLN A N 1
ATOM 852 C CA . GLN A 1 109 ? 39.301 11.216 -62.813 1.00 94.69 109 GLN A CA 1
ATOM 853 C C . GLN A 1 109 ? 40.741 11.687 -63.056 1.00 94.69 109 GLN A C 1
ATOM 855 O O . GLN A 1 109 ? 41.042 12.150 -64.151 1.00 94.69 109 GLN A O 1
ATOM 860 N N . LEU A 1 110 ? 41.643 11.491 -62.088 1.00 95.38 110 LEU A N 1
ATOM 861 C CA . LEU A 1 110 ? 43.069 11.789 -62.249 1.00 95.38 110 LEU A CA 1
ATOM 862 C C . LEU A 1 110 ? 43.711 10.935 -63.349 1.00 95.38 110 LEU A C 1
ATOM 864 O O . LEU A 1 110 ? 44.424 11.472 -64.193 1.00 95.38 110 LEU A O 1
ATOM 868 N N . GLU A 1 111 ? 43.436 9.628 -63.384 1.00 93.12 111 GLU A N 1
ATOM 869 C CA . GLU A 1 111 ? 43.908 8.743 -64.460 1.00 93.12 111 GLU A CA 1
ATOM 870 C C . GLU A 1 111 ? 43.401 9.207 -65.831 1.00 93.12 111 GLU A C 1
ATOM 872 O O . GLU A 1 111 ? 44.166 9.288 -66.794 1.00 93.12 111 GLU A O 1
ATOM 877 N N . LYS A 1 112 ? 42.116 9.573 -65.922 1.00 94.56 112 LYS A N 1
ATOM 878 C CA . LYS A 1 112 ? 41.534 10.138 -67.142 1.00 94.56 112 LYS A CA 1
ATOM 879 C C . LYS A 1 112 ? 42.252 11.420 -67.570 1.00 94.56 112 LYS A C 1
ATOM 881 O O . LYS A 1 112 ? 42.583 11.552 -68.748 1.00 94.56 112 LYS A O 1
ATOM 886 N N . ASP A 1 113 ? 42.496 12.345 -66.646 1.00 93.62 113 ASP A N 1
ATOM 887 C CA . ASP A 1 113 ? 43.160 13.618 -66.936 1.00 93.62 113 ASP A CA 1
ATOM 888 C C . ASP A 1 113 ? 44.622 13.397 -67.378 1.00 93.62 113 ASP A C 1
ATOM 890 O O . ASP A 1 113 ? 45.086 14.019 -68.335 1.00 93.62 113 ASP A O 1
ATOM 894 N N . GLN A 1 114 ? 45.328 12.432 -66.775 1.00 93.12 114 GLN A N 1
ATOM 895 C CA . GLN A 1 114 ? 46.667 12.015 -67.212 1.00 93.12 114 GLN A CA 1
ATOM 896 C C . GLN A 1 114 ? 46.665 11.454 -68.640 1.00 93.12 114 GLN A C 1
ATOM 898 O O . GLN A 1 114 ? 47.523 11.812 -69.451 1.00 93.12 114 GLN A O 1
ATOM 903 N N . LEU A 1 115 ? 45.706 10.585 -68.976 1.00 91.25 115 LEU A N 1
ATOM 904 C CA . LEU A 1 115 ? 45.581 10.035 -70.329 1.00 91.25 115 LEU A CA 1
ATOM 905 C C . LEU A 1 115 ? 45.233 11.122 -71.353 1.00 91.25 115 LEU A C 1
ATOM 907 O O . LEU A 1 115 ? 45.784 11.115 -72.454 1.00 91.25 115 LEU A O 1
ATOM 911 N N . MET A 1 116 ? 44.379 12.083 -70.989 1.00 91.25 116 MET A N 1
ATOM 912 C CA . MET A 1 116 ? 44.071 13.246 -71.827 1.00 91.25 116 MET A CA 1
ATOM 913 C C . MET A 1 116 ? 45.329 14.065 -72.149 1.00 91.25 116 MET A C 1
ATOM 915 O O . MET A 1 116 ? 45.574 14.361 -73.318 1.00 91.25 116 MET A O 1
ATOM 919 N N . LEU A 1 117 ? 46.176 14.352 -71.155 1.00 87.56 117 LEU A N 1
ATOM 920 C CA . LEU A 1 117 ? 47.443 15.068 -71.364 1.00 87.56 117 LEU A CA 1
ATOM 921 C C . LEU A 1 117 ? 48.423 14.296 -72.265 1.00 87.56 117 LEU A C 1
ATOM 923 O O . LEU A 1 117 ? 49.108 14.896 -73.104 1.00 87.56 117 LEU A O 1
ATOM 927 N N . LYS A 1 118 ? 48.487 12.963 -72.133 1.00 87.38 118 LYS A N 1
ATOM 928 C CA . LYS A 1 118 ? 49.287 12.105 -73.027 1.00 87.38 118 LYS A CA 1
ATOM 929 C C . LYS A 1 118 ? 48.762 12.146 -74.464 1.00 87.38 118 LYS A C 1
ATOM 931 O O . LYS A 1 118 ? 49.558 12.287 -75.392 1.00 87.38 118 LYS A O 1
ATOM 936 N N . LEU A 1 119 ? 47.441 12.089 -74.653 1.00 84.75 119 LEU A N 1
ATOM 937 C CA . LEU A 1 119 ? 46.809 12.209 -75.972 1.00 84.75 119 LEU A CA 1
ATOM 938 C C . LEU A 1 119 ? 47.080 13.575 -76.619 1.00 84.75 119 LEU A C 1
ATOM 940 O O . LEU A 1 119 ? 47.404 13.632 -77.804 1.00 84.75 119 LEU A O 1
ATOM 944 N N . GLU A 1 120 ? 47.001 14.670 -75.861 1.00 85.94 120 GLU A N 1
ATOM 945 C CA . GLU A 1 120 ? 47.343 16.011 -76.356 1.00 85.94 120 GLU A CA 1
ATOM 946 C C . GLU A 1 120 ? 48.827 16.132 -76.731 1.00 85.94 120 GLU A C 1
ATOM 948 O O . GLU A 1 120 ? 49.165 16.701 -77.771 1.00 85.94 120 GLU A O 1
ATOM 953 N N . SER A 1 121 ? 49.719 15.542 -75.933 1.00 80.94 121 SER A N 1
ATOM 954 C CA . SER A 1 121 ? 51.161 15.512 -76.214 1.00 80.94 121 SER A CA 1
ATOM 955 C C . SER A 1 121 ? 51.498 14.720 -77.481 1.00 80.94 121 SER A C 1
ATOM 957 O O . SER A 1 121 ? 52.311 15.183 -78.284 1.00 80.94 121 SER A O 1
ATOM 959 N N . ALA A 1 122 ? 50.834 13.581 -77.701 1.00 77.81 122 ALA A N 1
ATOM 960 C CA . ALA A 1 122 ? 50.951 12.800 -78.932 1.00 77.81 122 ALA A CA 1
ATOM 961 C C . ALA A 1 122 ? 50.378 13.554 -80.147 1.00 77.81 122 ALA A C 1
ATOM 963 O O . ALA A 1 122 ? 50.987 13.566 -81.217 1.00 77.81 122 ALA A O 1
ATOM 964 N N . ARG A 1 123 ? 49.244 14.254 -79.982 1.00 80.44 123 ARG A N 1
ATOM 965 C CA . ARG A 1 123 ? 48.639 15.095 -81.033 1.00 80.44 123 ARG A CA 1
ATOM 966 C C . ARG A 1 123 ? 49.553 16.249 -81.463 1.00 80.44 123 ARG A C 1
ATOM 968 O O . ARG A 1 123 ? 49.537 16.620 -82.633 1.00 80.44 123 ARG A O 1
ATOM 975 N N . ASN A 1 124 ? 50.360 16.782 -80.546 1.00 79.38 124 ASN A N 1
ATOM 976 C CA . ASN A 1 124 ? 51.323 17.854 -80.812 1.00 79.38 124 ASN A CA 1
ATOM 977 C C . ASN A 1 124 ? 52.661 17.363 -81.411 1.00 79.38 124 ASN A C 1
ATOM 979 O O . ASN A 1 124 ? 53.577 18.167 -81.575 1.00 79.38 124 ASN A O 1
ATOM 983 N N . GLY A 1 125 ? 52.783 16.076 -81.765 1.00 69.44 125 GLY A N 1
ATOM 984 C CA . GLY A 1 125 ? 53.908 15.543 -82.544 1.00 69.44 125 GLY A CA 1
ATOM 985 C C . GLY A 1 125 ? 55.170 15.186 -81.749 1.00 69.44 125 GLY A C 1
ATOM 986 O O . GLY A 1 125 ? 56.233 15.056 -82.351 1.00 69.44 125 GLY A O 1
ATOM 987 N N . LYS A 1 126 ? 55.080 15.034 -80.418 1.00 66.8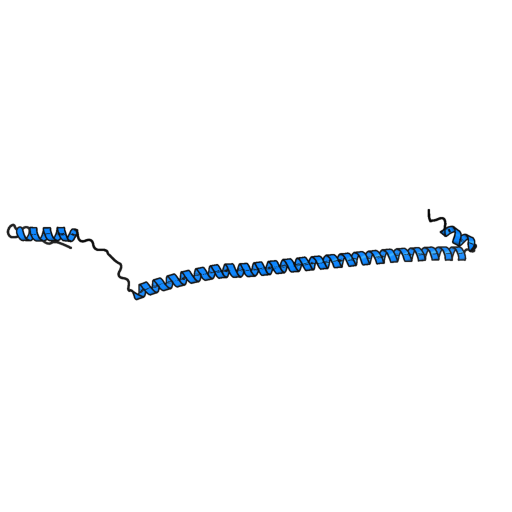8 126 LYS A N 1
ATOM 988 C CA . LYS A 1 126 ? 56.190 14.526 -79.585 1.00 66.88 126 LYS A CA 1
ATOM 989 C C . LYS A 1 126 ? 56.435 13.032 -79.850 1.00 66.88 126 LYS A C 1
ATOM 991 O O . LYS A 1 126 ? 55.483 12.296 -80.110 1.00 66.88 126 LYS A O 1
ATOM 996 N N . SER A 1 127 ? 57.695 12.589 -79.784 1.00 63.50 127 SER A N 1
ATOM 997 C CA . SER A 1 127 ? 58.062 11.172 -79.949 1.00 63.50 127 SER A CA 1
ATOM 998 C C . SER A 1 127 ? 57.480 10.324 -78.813 1.00 63.50 127 SER A C 1
ATOM 1000 O O . SER A 1 127 ? 57.382 10.797 -77.681 1.00 63.50 127 SER A O 1
ATOM 1002 N N . TRP A 1 128 ? 57.114 9.070 -79.093 1.00 60.38 128 TRP A N 1
ATOM 1003 C CA . TRP A 1 128 ? 56.564 8.151 -78.084 1.00 60.38 128 TRP A CA 1
ATOM 1004 C C . TRP A 1 128 ? 57.531 7.918 -76.909 1.00 60.38 128 TRP A C 1
ATOM 1006 O O . TRP A 1 128 ? 57.075 7.851 -75.768 1.00 60.38 128 TRP A O 1
ATOM 1016 N N . ASP A 1 129 ? 58.843 7.927 -77.167 1.00 60.59 129 ASP A N 1
ATOM 1017 C CA . ASP A 1 129 ? 59.887 7.782 -76.139 1.00 60.59 129 ASP A CA 1
ATOM 1018 C C . ASP A 1 129 ? 59.921 8.964 -75.143 1.00 60.59 129 ASP A C 1
ATOM 1020 O O . ASP A 1 129 ? 60.212 8.775 -73.963 1.00 60.59 129 ASP A O 1
ATOM 1024 N N . ASP A 1 130 ? 59.548 10.179 -75.568 1.00 61.72 130 ASP A N 1
ATOM 1025 C CA . ASP A 1 130 ? 59.510 11.371 -74.700 1.00 61.72 130 ASP A CA 1
ATOM 1026 C C . ASP A 1 130 ? 58.243 11.423 -73.821 1.00 61.72 130 ASP A C 1
ATOM 1028 O O . ASP A 1 130 ? 58.206 12.105 -72.794 1.00 61.72 130 ASP A O 1
ATOM 1032 N N . ILE A 1 131 ? 57.180 10.719 -74.225 1.00 60.44 131 ILE A N 1
ATOM 1033 C CA . ILE A 1 131 ? 55.874 10.706 -73.546 1.00 60.44 131 ILE A CA 1
ATOM 1034 C C . ILE A 1 131 ? 55.859 9.698 -72.385 1.00 60.44 131 ILE A C 1
ATOM 1036 O O . ILE A 1 131 ? 55.200 9.947 -71.372 1.00 60.44 131 ILE A O 1
ATOM 1040 N N . GLU A 1 132 ? 56.582 8.579 -72.498 1.00 62.41 132 GLU A N 1
ATOM 1041 C CA . GLU A 1 132 ? 56.744 7.618 -71.395 1.00 62.41 132 GLU A CA 1
ATOM 1042 C C . GLU A 1 132 ? 57.692 8.143 -70.310 1.00 62.41 132 GLU A C 1
ATOM 1044 O O . GLU A 1 132 ? 57.389 8.014 -69.123 1.00 62.41 132 GLU A O 1
ATOM 1049 N N . ASN A 1 133 ? 58.780 8.815 -70.701 1.00 55.50 133 ASN A N 1
ATOM 1050 C CA . ASN A 1 133 ? 59.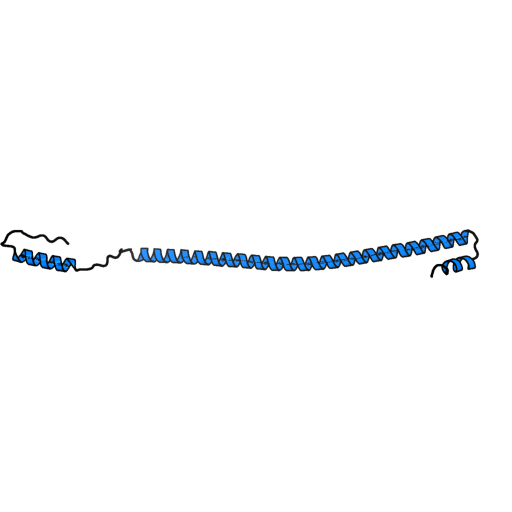832 9.228 -69.770 1.00 55.50 133 ASN A CA 1
ATOM 1051 C C . ASN A 1 133 ? 59.393 10.351 -68.804 1.00 55.50 133 ASN A C 1
ATOM 1053 O O . ASN A 1 133 ? 59.822 10.388 -67.651 1.00 55.50 133 ASN A O 1
ATOM 1057 N N . ALA A 1 134 ? 58.460 11.214 -69.228 1.00 56.19 134 ALA A N 1
ATOM 1058 C CA . ALA A 1 134 ? 57.882 12.270 -68.391 1.00 56.19 134 ALA A CA 1
ATOM 1059 C C . ALA A 1 134 ? 56.973 11.746 -67.256 1.00 56.19 134 ALA A C 1
ATOM 1061 O O . ALA A 1 134 ? 56.687 12.480 -66.314 1.00 56.19 134 ALA A O 1
ATOM 1062 N N . GLY A 1 135 ? 56.504 10.492 -67.328 1.00 51.72 135 GLY A N 1
ATOM 1063 C CA . GLY A 1 135 ? 55.707 9.865 -66.265 1.00 51.72 135 GLY A CA 1
ATOM 1064 C C . GLY A 1 135 ? 56.544 9.246 -65.139 1.00 51.72 135 GLY A C 1
ATOM 1065 O O . GLY A 1 135 ? 56.038 9.054 -64.036 1.00 51.72 135 GLY A O 1
ATOM 1066 N N . SER A 1 136 ? 57.817 8.946 -65.401 1.00 44.84 136 SER A N 1
ATOM 1067 C CA . SER A 1 136 ? 58.743 8.297 -64.461 1.00 44.84 136 SER A CA 1
ATOM 1068 C C . SER A 1 136 ? 59.501 9.268 -63.547 1.00 44.84 136 SER A C 1
ATOM 1070 O O . SER A 1 136 ? 60.015 8.842 -62.518 1.00 44.84 136 SER A O 1
ATOM 1072 N N . GLU A 1 137 ? 59.535 10.568 -63.857 1.00 44.12 137 GLU A N 1
ATOM 1073 C CA . GLU A 1 137 ? 60.205 11.592 -63.030 1.00 44.12 137 GLU A CA 1
ATOM 1074 C C . GLU A 1 137 ? 59.324 12.166 -61.899 1.00 44.12 137 GLU A C 1
ATOM 1076 O O . GLU A 1 137 ? 59.768 13.021 -61.138 1.00 44.12 137 GLU A O 1
ATOM 1081 N N . GLN A 1 138 ? 58.084 11.687 -61.745 1.00 45.19 138 GLN A N 1
ATOM 1082 C CA . GLN A 1 138 ? 57.122 12.155 -60.731 1.00 45.19 138 GLN A CA 1
ATOM 1083 C C . GLN A 1 138 ? 56.847 11.147 -59.603 1.00 45.19 138 GLN A C 1
ATOM 1085 O O . GLN A 1 138 ? 55.839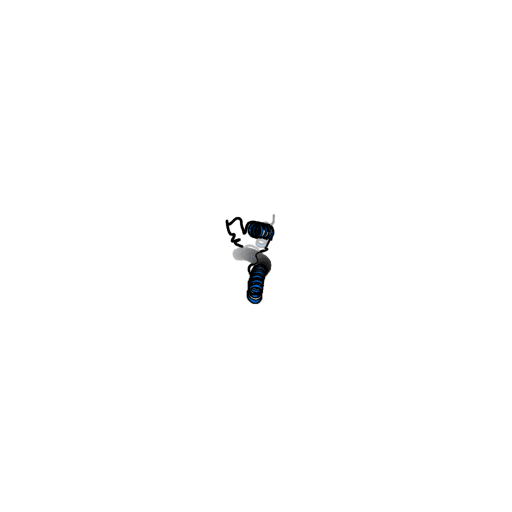 11.252 -58.904 1.00 45.19 138 GLN A O 1
ATOM 1090 N N . VAL A 1 139 ? 57.765 10.198 -59.390 1.00 43.38 139 VAL A N 1
ATOM 1091 C CA . VAL A 1 139 ? 57.794 9.335 -58.199 1.00 43.38 139 VAL A CA 1
ATOM 1092 C C . VAL A 1 139 ? 59.171 9.434 -57.530 1.00 43.38 139 VAL A C 1
ATOM 1094 O O . VAL A 1 139 ? 60.007 8.548 -57.676 1.00 43.38 139 VAL A O 1
ATOM 1097 N N . CYS A 1 140 ? 59.393 10.538 -56.813 1.00 34.72 140 CYS A N 1
ATOM 1098 C CA . CYS A 1 140 ? 60.360 10.705 -55.722 1.00 34.72 140 CYS A CA 1
ATOM 1099 C C . CYS A 1 140 ? 59.742 11.650 -54.688 1.00 34.72 140 CYS A C 1
ATOM 1101 O O . CYS A 1 140 ? 59.189 12.690 -55.114 1.00 34.72 140 CYS A O 1
#

Radius of gyration: 56.78 Å; chains: 1; bounding box: 101×27×150 Å

Sequence (140 aa):
MIACISPADSNAEETINTLKYANRARNIQNKAVINRDPVTAEMQKLRSQLEQLQSELLFSRSGSAALEELQLLQQKVSLLELKNSELYCELKEREMSCEQLAQRAIATQLEKDQLMLKLESARNGKSWDDIENAGSEQVC

Foldseek 3Di:
DDQDADPDPVCVVVRVVSVVVVVVVVPDDDDDDPDDPPVVVVVVVVVVVVVVVVVVVVVVVVVVVVVVVVVVVVVVVVVVVVVVVVVVVVVVVVVVVVVVVVVVVVVVVVVVVLVVVLVVCVVVPDDPVVSVVVVVVPPD

InterPro domains:
  IPR001752 Kinesin motor domain [PS50067] (1-28)
  IPR027417 P-loop containing nucleoside triphosphate hydrolase [SSF52540] (1-61)
  IPR027640 Kinesin-like protein [PTHR47969] (1-130)
  IPR036961 Kinesin motor domain superfamily [G3DSA:3.40.850.10] (1-66)

pLDDT: mean 87.43, std 13.9, range [34.72, 97.88]

Organism: Aegilops tauschii subsp. strangulata (NCBI:txid200361)